Protein AF-A0A8H5KJB1-F1 (afdb_monomer)

Mean predicted aligned error: 10.98 Å

Sequence (67 aa):
MLARPNRRPLAAYDFILKEFTMEVVIIGSGIIGIKSALALVEAGYSVTIVARDLPGDDSSQQWASPW

Secondary structure (DSSP, 8-state):
-PPPP----THHHHHHT---PPEEEEE--SHHHHHHHHHHHHTT-EEEEE-SS-TT-TT--TTS---

pLDDT: mean 81.59, std 14.68, range [44.78, 97.81]

Nearest PDB structures (foldseek):
  6pr0-assembly1_A  TM=7.367E-01  e=2.518E-01  Salmonella enterica subsp. enterica serovar Typhimurium
  6p7d-assembly1_A  TM=7.399E-01  e=2.883E-01  Salmonella enterica subsp. enterica serovar Typhimurium
  6pr2-assembly1_B  TM=7.348E-01  e=3.778E-01  Salmonella enterica subsp. enterica serovar Typhimurium
  1vjo-assembly1_A-2  TM=8.994E-01  e=1.562E+00  Nostoc sp. PCC 7120 = FACHB-418
  2dld-assembly1_B  TM=7.264E-01  e=1.275E+00  Lactobacillus helveticus

Radius of gyration: 20.89 Å; Cα contacts (8 Å, |Δi|>4): 60; chains: 1; bounding box: 59×27×48 Å

Solvent-accessible surface area (backbone atoms only — not comparable to full-atom values): 4318 Å² total; per-residue (Å²): 133,81,82,78,78,82,82,67,68,65,67,63,52,57,64,73,65,58,74,84,59,55,77,44,80,41,82,38,47,34,75,66,42,48,53,52,47,50,55,39,46,76,71,59,33,45,73,46,79,47,54,97,38,46,87,86,43,92,88,46,68,78,32,50,70,98,115

Foldseek 3Di:
DDDDPDDDPVVVVVVVPPDPAAEEEFEAAAPVSVVVVVVSVVVRHHYDYDYPDHVVPPVDPVSYDPD

Structure (mmCIF, N/CA/C/O backbone):
data_AF-A0A8H5KJB1-F1
#
_entry.id   AF-A0A8H5KJB1-F1
#
loop_
_atom_site.group_PDB
_atom_site.id
_atom_site.type_symbol
_atom_site.label_atom_id
_atom_site.label_alt_id
_atom_site.label_comp_id
_atom_site.label_asym_id
_atom_site.label_entity_id
_atom_site.label_seq_id
_atom_site.pdbx_PDB_ins_code
_atom_site.Cartn_x
_atom_site.Cartn_y
_atom_site.Cartn_z
_atom_site.occupancy
_atom_site.B_iso_or_equiv
_atom_site.auth_seq_id
_atom_site.auth_comp_id
_atom_site.auth_asym_id
_atom_site.auth_atom_id
_atom_site.pdbx_PDB_model_num
ATOM 1 N N . MET A 1 1 ? -37.421 -20.521 35.499 1.00 44.78 1 MET A N 1
ATOM 2 C CA . MET A 1 1 ? -36.911 -20.872 34.155 1.00 44.78 1 MET A CA 1
ATOM 3 C C . MET A 1 1 ? -36.776 -19.567 33.383 1.00 44.78 1 MET A C 1
ATOM 5 O O . MET A 1 1 ? -37.776 -18.896 33.182 1.00 44.78 1 MET A O 1
ATOM 9 N N . LEU A 1 2 ? -35.539 -19.124 33.159 1.00 49.91 2 LEU A N 1
ATOM 10 C CA . LEU A 1 2 ? -35.172 -17.737 32.837 1.00 49.91 2 LEU A CA 1
ATOM 11 C C . LEU A 1 2 ? -35.796 -17.249 31.519 1.00 49.91 2 LEU A C 1
ATOM 13 O O . LEU A 1 2 ? -35.778 -17.967 30.518 1.00 49.91 2 LEU A O 1
ATOM 17 N N . ALA A 1 3 ? -36.330 -16.023 31.528 1.00 53.59 3 ALA A N 1
ATOM 18 C CA . ALA A 1 3 ? -36.807 -15.337 30.333 1.00 53.59 3 ALA A CA 1
ATOM 19 C C . ALA A 1 3 ? -35.678 -15.275 29.293 1.00 53.59 3 ALA A C 1
ATOM 21 O O . ALA A 1 3 ? -34.573 -14.818 29.589 1.00 53.59 3 ALA A O 1
ATOM 22 N N . ARG A 1 4 ? -35.942 -15.770 28.079 1.00 56.97 4 ARG A N 1
A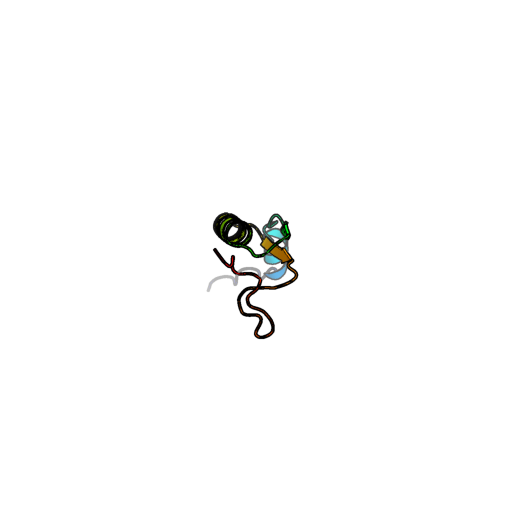TOM 23 C CA . ARG A 1 4 ? -34.985 -15.7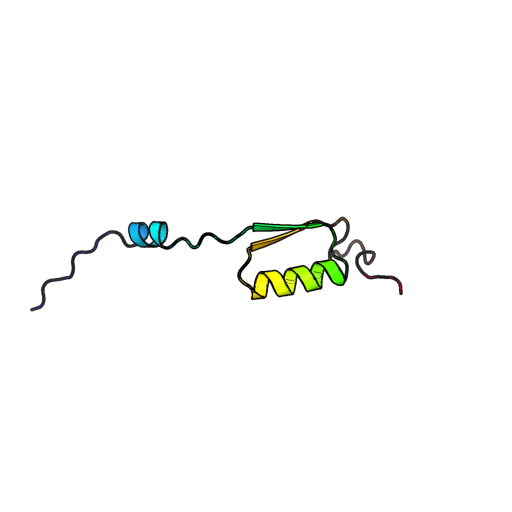03 26.970 1.00 56.97 4 ARG A CA 1
ATOM 24 C C . ARG A 1 4 ? -34.721 -14.224 26.651 1.00 56.97 4 ARG A C 1
ATOM 26 O O . ARG A 1 4 ? -35.691 -13.509 26.396 1.00 56.97 4 ARG A O 1
ATOM 33 N N . PRO A 1 5 ? -33.464 -13.748 26.659 1.00 59.94 5 PRO A N 1
ATOM 34 C CA . PRO A 1 5 ? -33.182 -12.358 26.342 1.00 59.94 5 PRO A CA 1
ATOM 35 C C . PRO A 1 5 ? -33.610 -12.051 24.903 1.00 59.94 5 PRO A C 1
ATOM 37 O O . PRO A 1 5 ? -33.420 -12.847 23.982 1.00 59.94 5 PRO A O 1
ATOM 40 N N . ASN A 1 6 ? -34.240 -10.890 24.757 1.00 59.88 6 ASN A N 1
ATOM 41 C CA . ASN A 1 6 ? -34.781 -10.330 23.527 1.00 59.88 6 ASN A CA 1
ATOM 42 C C . ASN A 1 6 ? -33.702 -10.307 22.422 1.00 59.88 6 ASN A C 1
ATOM 44 O O . ASN A 1 6 ? -32.756 -9.522 22.504 1.00 59.88 6 ASN A O 1
ATOM 48 N N . ARG A 1 7 ? -33.814 -11.175 21.403 1.00 63.12 7 ARG A N 1
ATOM 49 C CA . ARG A 1 7 ? -32.912 -11.193 20.237 1.00 63.12 7 ARG A CA 1
ATOM 50 C C . ARG A 1 7 ? -33.217 -9.991 19.340 1.00 63.12 7 ARG A C 1
ATOM 52 O O . ARG A 1 7 ? -33.905 -10.123 18.331 1.00 63.12 7 ARG A O 1
ATOM 59 N N . ARG A 1 8 ? -32.699 -8.813 19.686 1.00 68.25 8 ARG A N 1
ATOM 60 C CA . ARG A 1 8 ? -32.511 -7.756 18.681 1.00 68.25 8 ARG A CA 1
ATOM 61 C C . ARG A 1 8 ? -31.559 -8.293 17.595 1.00 68.25 8 ARG A C 1
ATOM 63 O O . ARG A 1 8 ? -30.672 -9.081 17.932 1.00 68.25 8 ARG A O 1
ATOM 70 N N . PRO A 1 9 ? -31.726 -7.923 16.314 1.00 69.12 9 PRO A N 1
ATOM 71 C CA . PRO A 1 9 ? -30.838 -8.396 15.258 1.00 69.12 9 PRO A CA 1
ATOM 72 C C . PRO A 1 9 ? -29.412 -7.902 15.529 1.00 69.12 9 PRO A C 1
ATOM 74 O O . PRO A 1 9 ? -29.170 -6.699 15.567 1.00 69.12 9 PRO A O 1
ATOM 77 N N . LEU A 1 10 ? -28.480 -8.842 15.728 1.00 63.78 10 LEU A N 1
ATOM 78 C CA . LEU A 1 10 ? -27.056 -8.576 15.990 1.00 63.78 10 LEU A CA 1
ATOM 79 C C . LEU A 1 10 ? -26.438 -7.659 14.916 1.00 63.78 10 LEU A C 1
ATOM 81 O O . LEU A 1 10 ? -25.671 -6.762 15.243 1.00 63.78 10 LEU A O 1
ATOM 85 N N . ALA A 1 11 ? -26.921 -7.774 13.676 1.00 65.88 11 ALA A N 1
ATOM 86 C CA . ALA A 1 11 ? -26.526 -6.952 12.535 1.00 65.88 11 ALA A CA 1
ATOM 87 C C . ALA A 1 11 ? -26.680 -5.430 12.743 1.00 65.88 11 ALA A C 1
ATOM 89 O O . ALA A 1 11 ? -25.946 -4.649 12.143 1.00 65.88 11 ALA A O 1
ATOM 90 N N . ALA A 1 12 ? -27.621 -4.982 13.583 1.00 66.06 12 ALA A N 1
ATOM 91 C CA . ALA A 1 12 ? -27.778 -3.555 13.873 1.00 66.06 12 ALA A CA 1
ATOM 92 C C . ALA A 1 12 ? -26.622 -3.008 14.731 1.00 66.06 12 ALA A C 1
ATOM 94 O O . ALA A 1 12 ? -26.253 -1.845 14.588 1.00 66.06 12 ALA A O 1
ATOM 95 N N . TYR A 1 13 ? -26.038 -3.843 15.600 1.00 63.53 13 TYR A N 1
ATOM 96 C CA . TYR A 1 13 ? -24.859 -3.482 16.389 1.00 63.53 13 TYR A CA 1
ATOM 97 C C . TYR A 1 13 ? -23.590 -3.533 15.540 1.00 63.53 13 TYR A C 1
ATOM 99 O O . TYR A 1 13 ? -22.773 -2.625 15.648 1.00 63.53 13 TYR A O 1
ATOM 107 N N . ASP A 1 14 ? -23.474 -4.512 14.638 1.00 66.88 14 ASP A N 1
ATOM 108 C CA . ASP A 1 14 ? -22.351 -4.607 13.692 1.00 66.88 14 ASP A CA 1
ATOM 109 C C . ASP A 1 14 ? -22.236 -3.352 12.809 1.00 66.88 14 ASP A C 1
ATOM 111 O O . ASP A 1 14 ? -21.138 -2.893 12.506 1.00 66.88 14 ASP A O 1
ATOM 115 N N . PHE A 1 15 ? -23.371 -2.754 12.431 1.00 65.88 15 PHE A N 1
ATOM 116 C CA . PHE A 1 15 ? -23.399 -1.506 11.666 1.00 65.88 15 PHE A CA 1
ATOM 117 C C . PHE A 1 15 ? -22.917 -0.293 12.477 1.00 65.88 15 PHE A C 1
ATOM 119 O O . PHE A 1 15 ? -22.205 0.556 11.948 1.00 65.88 15 PHE A O 1
ATOM 126 N N . ILE A 1 16 ? -23.297 -0.206 13.756 1.00 65.56 16 ILE A N 1
ATOM 127 C CA . ILE A 1 16 ? -22.945 0.916 14.644 1.00 65.56 16 ILE A CA 1
ATOM 128 C C . ILE A 1 16 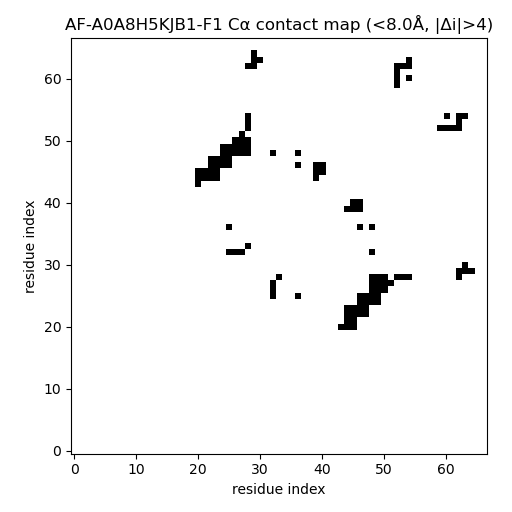? -21.490 0.811 15.129 1.00 65.56 16 ILE A C 1
ATOM 130 O O . ILE A 1 16 ? -20.856 1.832 15.375 1.00 65.56 16 ILE A O 1
ATOM 134 N N . LEU A 1 17 ? -20.950 -0.407 15.233 1.00 67.88 17 LEU A N 1
ATOM 135 C CA . LEU A 1 17 ? -19.564 -0.683 15.630 1.00 67.88 17 LEU A CA 1
ATOM 136 C C . LEU A 1 17 ? -18.584 -0.711 14.451 1.00 67.88 17 LEU A C 1
ATOM 138 O O . LEU A 1 17 ? -17.437 -1.120 14.629 1.00 67.88 17 LEU A O 1
ATOM 142 N N . LYS A 1 18 ? -19.008 -0.317 13.243 1.00 63.94 18 LYS A N 1
ATOM 143 C CA . LYS A 1 18 ? -18.098 -0.253 12.102 1.00 63.94 18 LYS A CA 1
ATOM 144 C C . LYS A 1 18 ? -17.077 0.860 12.345 1.00 63.94 18 LYS A C 1
ATOM 146 O O . LYS A 1 18 ? -17.357 2.030 12.100 1.00 63.94 18 LYS A O 1
ATOM 151 N N . GLU A 1 19 ? -15.912 0.470 12.852 1.00 68.62 19 GLU A N 1
ATOM 152 C CA . GLU A 1 19 ? -14.755 1.342 13.024 1.00 68.62 19 GLU A CA 1
ATOM 153 C C . GLU A 1 19 ? -14.433 2.029 11.696 1.00 68.62 19 GLU A C 1
ATOM 155 O O . GLU A 1 19 ? -14.328 1.386 10.646 1.00 68.62 19 GLU A O 1
ATOM 160 N N . PHE A 1 20 ? -14.331 3.356 11.733 1.00 67.69 20 PHE A N 1
ATOM 161 C CA . PHE A 1 20 ? -14.008 4.144 10.553 1.00 67.69 20 PHE A CA 1
ATOM 162 C C . PHE A 1 20 ? -12.493 4.107 10.368 1.00 67.69 20 PHE A C 1
ATOM 164 O O . PHE A 1 20 ? -11.762 4.941 10.902 1.00 67.69 20 PHE A O 1
ATOM 171 N N . THR A 1 21 ? -12.010 3.097 9.648 1.00 74.50 21 THR A N 1
ATOM 172 C CA . THR A 1 21 ? -10.589 2.975 9.324 1.00 74.50 21 THR A CA 1
ATOM 173 C C . THR A 1 21 ? -10.204 4.084 8.356 1.00 74.50 21 THR A C 1
ATOM 175 O O . THR A 1 21 ? -10.782 4.212 7.278 1.00 74.50 21 THR A O 1
ATOM 178 N N . MET A 1 22 ? -9.230 4.904 8.739 1.00 87.12 22 MET A N 1
ATOM 179 C CA . MET A 1 22 ? -8.695 5.934 7.855 1.00 87.12 22 MET A CA 1
ATOM 180 C C . MET A 1 22 ? -7.932 5.265 6.704 1.00 87.12 22 MET A C 1
ATOM 182 O O . MET A 1 22 ? -7.053 4.432 6.937 1.00 87.12 22 MET A O 1
ATOM 186 N N . GLU A 1 23 ? -8.297 5.622 5.473 1.00 95.62 23 GLU A N 1
ATOM 187 C CA . GLU A 1 23 ? -7.722 5.077 4.240 1.00 95.62 23 GLU A CA 1
ATOM 188 C C . GLU A 1 23 ? -6.480 5.876 3.826 1.00 95.62 23 GLU A C 1
ATOM 190 O O . GLU A 1 23 ? -6.525 7.105 3.717 1.00 95.62 23 GLU A O 1
ATOM 195 N N . VAL A 1 24 ? -5.377 5.181 3.550 1.00 97.12 24 VAL A N 1
ATOM 196 C CA . VAL A 1 24 ? -4.121 5.779 3.086 1.00 97.12 24 VAL A CA 1
ATOM 197 C C . VAL A 1 24 ? -3.686 5.121 1.785 1.00 97.12 24 VAL A C 1
ATOM 199 O O . VAL A 1 24 ? -3.575 3.900 1.689 1.00 97.12 24 VAL A O 1
ATOM 202 N N . VAL A 1 25 ? -3.383 5.941 0.780 1.00 97.81 25 VAL A N 1
ATOM 203 C CA . VAL A 1 25 ? -2.803 5.476 -0.483 1.00 97.81 25 VAL A CA 1
ATOM 204 C C . VAL A 1 25 ? -1.329 5.854 -0.532 1.00 97.81 25 VAL A C 1
ATOM 206 O O . VAL A 1 25 ? -0.975 7.023 -0.377 1.00 97.81 25 VAL A O 1
ATOM 209 N N . ILE A 1 26 ? -0.472 4.867 -0.778 1.00 97.38 26 ILE A N 1
ATOM 210 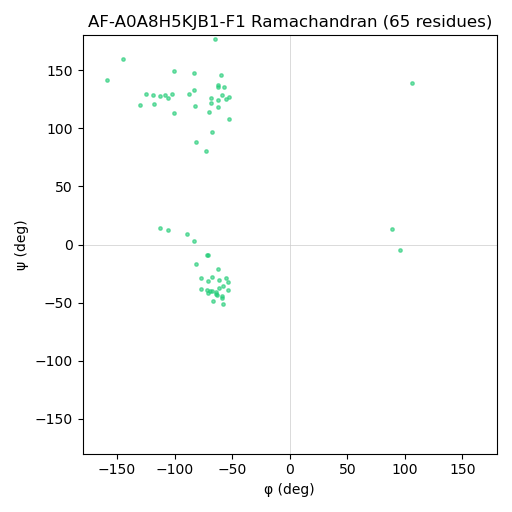C CA . ILE A 1 26 ? 0.968 5.046 -0.968 1.00 97.38 26 ILE A CA 1
ATOM 211 C C . ILE A 1 26 ? 1.297 4.822 -2.439 1.00 97.38 26 ILE A C 1
ATOM 213 O O . ILE A 1 26 ? 0.941 3.794 -3.014 1.00 97.38 26 ILE A O 1
ATOM 217 N N . ILE A 1 27 ? 2.005 5.776 -3.042 1.00 96.50 27 ILE A N 1
ATOM 218 C CA . ILE A 1 27 ? 2.482 5.673 -4.421 1.00 96.50 27 ILE A CA 1
ATOM 219 C C . ILE A 1 27 ? 3.961 5.274 -4.409 1.00 96.50 27 ILE A C 1
ATOM 221 O O . ILE A 1 27 ? 4.817 6.050 -3.986 1.00 96.50 27 ILE A O 1
ATOM 225 N N . GLY 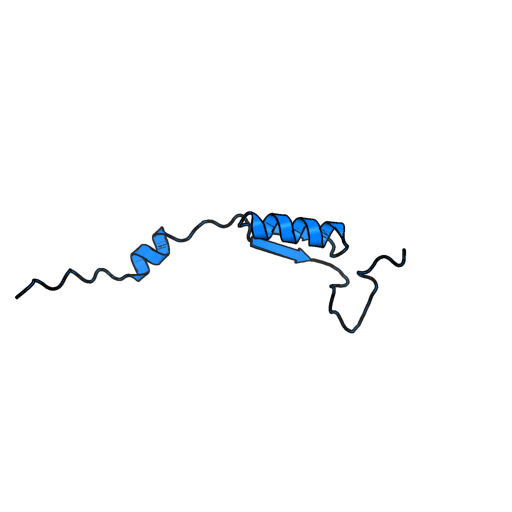A 1 28 ? 4.249 4.067 -4.892 1.00 93.19 28 GLY A N 1
ATOM 226 C CA . GLY A 1 28 ? 5.581 3.465 -4.932 1.00 93.19 28 GLY A CA 1
ATOM 227 C C . GLY A 1 28 ? 5.786 2.359 -3.892 1.00 93.19 28 GLY A C 1
ATOM 228 O O . GLY A 1 28 ? 5.384 2.469 -2.737 1.00 93.19 28 GLY A O 1
ATOM 229 N N . SER A 1 29 ? 6.460 1.291 -4.316 1.00 92.94 29 SER A N 1
ATOM 230 C CA . SER A 1 29 ? 6.689 0.044 -3.567 1.00 92.94 29 SER A CA 1
ATOM 231 C C . SER A 1 29 ? 8.158 -0.186 -3.190 1.00 92.94 29 SER A C 1
ATOM 233 O O . SER A 1 29 ? 8.542 -1.288 -2.806 1.00 92.94 29 SER A O 1
ATOM 235 N N . GLY A 1 30 ? 8.996 0.850 -3.293 1.00 90.56 30 GLY A N 1
ATOM 236 C CA . GLY A 1 30 ? 10.374 0.786 -2.810 1.00 90.56 30 GLY A CA 1
ATOM 237 C C . GLY A 1 30 ? 10.441 0.626 -1.286 1.00 90.56 30 GLY A C 1
ATOM 238 O O . GLY A 1 30 ? 9.424 0.683 -0.588 1.00 90.56 30 GLY A O 1
ATOM 239 N N . ILE A 1 31 ? 11.656 0.497 -0.742 1.00 90.81 31 ILE A N 1
ATOM 240 C CA . ILE A 1 31 ? 11.865 0.216 0.691 1.00 90.81 31 ILE A CA 1
ATOM 241 C C . ILE A 1 31 ? 11.151 1.210 1.616 1.00 90.81 31 ILE A C 1
ATOM 243 O O . ILE A 1 31 ? 10.569 0.808 2.619 1.00 90.81 31 ILE A O 1
ATOM 247 N N . ILE A 1 32 ? 11.138 2.496 1.254 1.00 92.62 32 ILE A N 1
ATOM 248 C CA . ILE A 1 32 ? 10.451 3.536 2.024 1.00 92.62 32 ILE A CA 1
ATOM 249 C C . ILE A 1 32 ? 8.935 3.317 1.975 1.00 92.62 32 ILE A C 1
ATOM 251 O O . ILE A 1 32 ? 8.303 3.287 3.024 1.00 92.62 32 ILE A O 1
ATOM 255 N N . GLY A 1 33 ? 8.363 3.102 0.785 1.00 94.12 33 GLY A N 1
ATOM 256 C CA . GLY A 1 33 ? 6.920 2.912 0.610 1.00 94.12 33 GLY A CA 1
ATOM 257 C C . GLY A 1 33 ? 6.386 1.726 1.413 1.00 94.12 33 GLY A C 1
ATOM 258 O O . GLY A 1 33 ? 5.392 1.856 2.123 1.00 94.12 33 GLY A O 1
ATOM 259 N N . ILE A 1 34 ? 7.099 0.598 1.394 1.00 94.44 34 ILE A N 1
ATOM 260 C CA . ILE A 1 34 ? 6.702 -0.597 2.155 1.00 94.44 34 ILE A CA 1
ATOM 261 C C . ILE A 1 34 ? 6.908 -0.419 3.656 1.00 94.44 34 ILE A C 1
ATOM 263 O O . ILE A 1 34 ? 6.057 -0.837 4.440 1.00 94.44 34 ILE A O 1
ATOM 267 N N . LYS A 1 35 ? 7.997 0.230 4.085 1.00 95.69 35 LYS A N 1
ATOM 268 C CA . LYS A 1 35 ? 8.199 0.530 5.510 1.00 95.69 35 LYS A CA 1
ATOM 269 C C . LYS A 1 35 ? 7.131 1.477 6.052 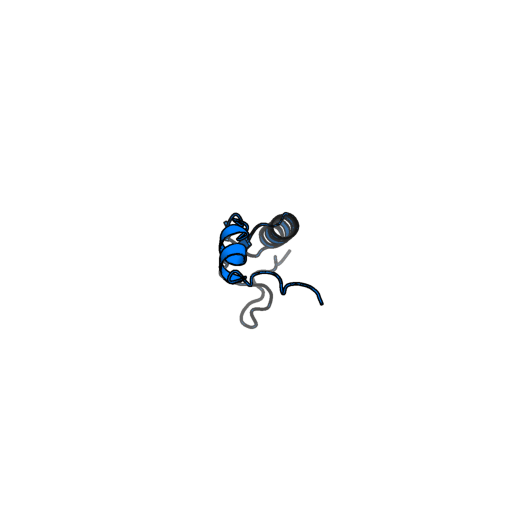1.00 95.69 35 LYS A C 1
ATOM 271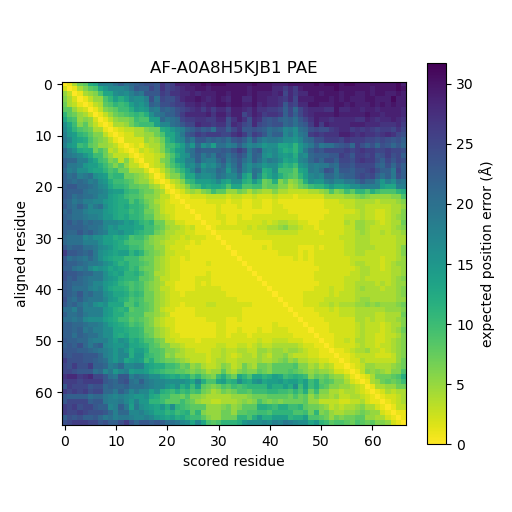 O O . LYS A 1 35 ? 6.636 1.246 7.152 1.00 95.69 35 LYS A O 1
ATOM 276 N N . SER A 1 36 ? 6.742 2.489 5.282 1.00 96.81 36 SER A N 1
ATOM 277 C CA . SER A 1 36 ? 5.626 3.371 5.629 1.00 96.81 36 SER A CA 1
ATOM 278 C C . SER A 1 36 ? 4.301 2.611 5.684 1.00 96.81 36 SER A C 1
ATOM 280 O O . SER A 1 36 ? 3.551 2.794 6.639 1.00 96.81 36 SER A O 1
ATOM 282 N N . ALA A 1 37 ? 4.034 1.727 4.715 1.00 96.88 37 ALA A N 1
ATOM 283 C CA . ALA A 1 37 ? 2.827 0.900 4.704 1.00 96.88 37 ALA A CA 1
ATOM 284 C C . ALA A 1 37 ? 2.725 0.024 5.955 1.00 96.88 37 ALA A C 1
ATOM 286 O O . ALA A 1 37 ? 1.678 -0.007 6.594 1.00 96.88 37 ALA A O 1
ATOM 287 N N . LEU A 1 38 ? 3.827 -0.631 6.334 1.00 96.56 38 LEU A N 1
ATOM 288 C CA . LEU A 1 38 ? 3.889 -1.463 7.533 1.00 96.56 38 LEU A CA 1
ATOM 289 C C . LEU A 1 38 ? 3.544 -0.657 8.790 1.00 96.56 38 LEU A C 1
ATOM 291 O O . LEU A 1 38 ? 2.648 -1.049 9.529 1.00 96.56 38 LEU A O 1
ATOM 295 N N . ALA A 1 39 ? 4.194 0.493 8.989 1.00 97.69 39 ALA A N 1
ATOM 296 C CA . ALA A 1 39 ? 3.949 1.338 10.158 1.00 97.69 39 ALA A CA 1
ATOM 297 C C . ALA A 1 39 ? 2.494 1.842 10.231 1.00 97.69 39 ALA A C 1
ATOM 299 O O . ALA A 1 39 ? 1.916 1.932 11.312 1.00 97.69 39 ALA A O 1
ATOM 300 N N . LEU A 1 40 ? 1.886 2.163 9.085 1.00 96.56 40 LEU A N 1
ATOM 301 C CA . LEU A 1 40 ? 0.494 2.610 9.011 1.00 96.56 40 LEU A CA 1
ATOM 302 C C . LEU A 1 40 ? -0.493 1.470 9.294 1.00 96.56 40 LEU A C 1
ATOM 304 O O . LEU A 1 40 ? -1.445 1.664 10.044 1.00 96.56 40 LEU A O 1
ATOM 308 N N . VAL A 1 41 ? -0.252 0.273 8.760 1.00 95.81 41 VAL A N 1
ATOM 309 C CA . VAL A 1 41 ? -1.083 -0.903 9.063 1.00 95.81 41 VAL A CA 1
ATOM 310 C C . VAL A 1 41 ? -0.986 -1.271 10.545 1.00 95.81 41 VAL A C 1
ATOM 312 O O . VAL A 1 41 ? -2.010 -1.517 11.179 1.00 95.81 41 VAL A O 1
ATOM 315 N N . GLU A 1 42 ? 0.214 -1.241 11.132 1.00 96.31 42 GLU A N 1
ATOM 316 C CA . GLU A 1 42 ? 0.419 -1.463 12.573 1.00 96.31 42 GLU A CA 1
ATOM 317 C C . GLU A 1 42 ? -0.300 -0.416 13.438 1.00 96.31 42 GLU A C 1
ATOM 319 O O . GLU A 1 42 ? -0.758 -0.725 14.537 1.00 96.31 42 GLU A O 1
ATOM 324 N N . ALA A 1 43 ? -0.453 0.807 12.927 1.00 94.25 43 ALA A N 1
ATOM 325 C CA . ALA A 1 43 ? -1.217 1.874 13.566 1.00 94.25 43 ALA A CA 1
ATOM 326 C C . ALA A 1 43 ? -2.739 1.802 13.304 1.00 94.25 43 ALA A C 1
ATOM 328 O O . ALA A 1 43 ? -3.471 2.679 13.762 1.00 94.25 43 ALA A O 1
ATOM 329 N N . GLY A 1 44 ? -3.227 0.775 12.597 1.00 92.44 44 GLY A N 1
ATOM 330 C CA . GLY A 1 44 ? -4.657 0.524 12.375 1.00 92.44 44 GLY A CA 1
ATOM 331 C C . GLY A 1 44 ? -5.261 1.206 11.144 1.00 92.44 44 GLY A C 1
ATOM 332 O O . GLY A 1 44 ? -6.484 1.263 11.018 1.00 92.44 44 GLY A O 1
ATOM 333 N N . TYR A 1 45 ? -4.435 1.726 10.235 1.00 95.00 45 TYR A N 1
ATOM 334 C CA . TYR A 1 45 ? -4.905 2.322 8.985 1.00 95.00 45 TYR A CA 1
ATOM 335 C C . TYR 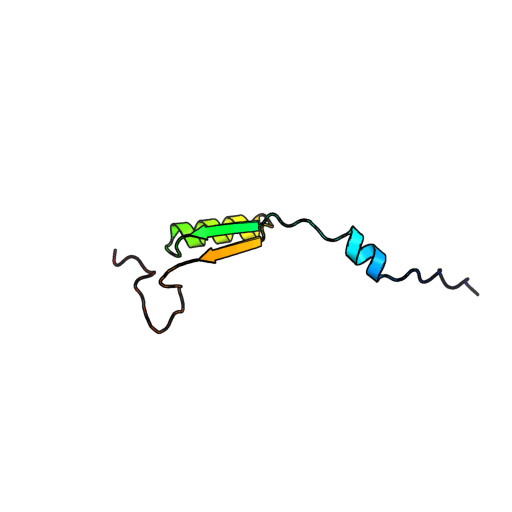A 1 45 ? -5.157 1.251 7.918 1.00 95.00 45 TYR A C 1
ATOM 337 O O . TYR A 1 45 ? -4.436 0.254 7.831 1.00 95.00 45 TYR A O 1
ATOM 345 N N . SER A 1 46 ? -6.148 1.497 7.060 1.00 95.25 46 SER A N 1
ATOM 346 C CA . SER A 1 46 ? -6.326 0.734 5.823 1.00 95.25 46 SER A CA 1
ATOM 347 C C . SER A 1 46 ? -5.397 1.323 4.764 1.00 95.25 46 SER A C 1
ATOM 349 O O . SER A 1 46 ? -5.479 2.513 4.461 1.00 95.25 46 SER A O 1
ATOM 351 N N . VAL A 1 47 ? -4.461 0.524 4.247 1.00 96.69 47 VAL A N 1
ATOM 352 C CA . VAL A 1 47 ? -3.414 1.007 3.335 1.00 96.69 47 VAL A CA 1
ATOM 353 C C . VAL A 1 47 ? -3.510 0.313 1.986 1.00 96.69 47 VAL A C 1
ATOM 355 O O . VAL A 1 47 ? -3.486 -0.913 1.904 1.00 96.69 47 VAL A O 1
ATOM 358 N N . THR A 1 48 ? -3.530 1.107 0.918 1.00 96.94 48 THR A N 1
ATOM 359 C CA . THR A 1 48 ? -3.392 0.634 -0.464 1.00 96.94 48 THR A CA 1
ATOM 360 C C . THR A 1 48 ? -2.071 1.126 -1.046 1.00 96.94 48 THR A C 1
ATOM 362 O O . THR A 1 48 ? -1.786 2.323 -1.025 1.00 96.94 48 THR A O 1
ATOM 365 N N . ILE A 1 49 ? -1.267 0.218 -1.600 1.00 96.38 49 ILE A N 1
ATOM 366 C CA . ILE A 1 49 ? -0.030 0.563 -2.313 1.00 96.38 49 ILE A CA 1
ATOM 367 C C . ILE A 1 49 ? -0.293 0.482 -3.814 1.00 96.38 49 ILE A C 1
ATOM 369 O O . ILE A 1 49 ? -0.785 -0.530 -4.308 1.00 96.38 49 ILE A O 1
ATOM 373 N N . VAL A 1 50 ? 0.077 1.532 -4.541 1.00 95.75 50 VAL A N 1
ATOM 374 C CA . VAL A 1 50 ? 0.053 1.563 -6.004 1.00 95.75 50 VAL A CA 1
ATOM 375 C C . VAL A 1 50 ? 1.475 1.758 -6.501 1.00 95.75 50 VAL A C 1
ATOM 377 O O . VAL A 1 50 ? 2.126 2.754 -6.187 1.00 95.75 50 VAL A O 1
ATOM 380 N N . ALA A 1 51 ? 1.969 0.817 -7.294 1.00 93.31 51 ALA A N 1
ATOM 381 C CA . ALA A 1 51 ? 3.289 0.894 -7.898 1.00 93.31 51 ALA A CA 1
ATOM 382 C C . ALA A 1 51 ? 3.273 0.265 -9.289 1.00 93.31 51 ALA A C 1
ATOM 384 O O . ALA A 1 51 ? 2.384 -0.517 -9.611 1.00 93.31 51 ALA A O 1
ATOM 385 N N . ARG A 1 52 ? 4.266 0.622 -10.111 1.00 90.56 52 ARG A N 1
ATOM 386 C CA . ARG A 1 52 ? 4.468 -0.009 -11.421 1.00 90.56 52 ARG A CA 1
ATOM 387 C C . ARG A 1 52 ? 4.905 -1.468 -11.285 1.00 90.56 52 ARG A C 1
ATOM 389 O O . ARG A 1 52 ? 4.468 -2.294 -12.067 1.00 90.56 52 ARG A O 1
ATOM 396 N N . ASP A 1 53 ? 5.770 -1.728 -10.310 1.00 89.25 53 ASP A N 1
ATOM 397 C CA . ASP A 1 53 ? 6.384 -3.019 -10.028 1.00 89.25 53 ASP A CA 1
ATOM 398 C C . ASP A 1 53 ? 6.184 -3.291 -8.529 1.00 89.25 53 ASP A C 1
ATOM 400 O O . ASP A 1 53 ? 6.606 -2.469 -7.709 1.00 89.25 53 ASP A O 1
ATOM 404 N N . LEU A 1 54 ? 5.516 -4.372 -8.134 1.00 90.38 54 LEU A N 1
ATOM 405 C CA . LEU A 1 54 ? 5.351 -4.761 -6.728 1.00 90.38 54 LEU A CA 1
ATOM 406 C C . LEU A 1 54 ? 6.342 -5.873 -6.352 1.00 90.38 54 LEU A C 1
ATOM 408 O O . LEU A 1 54 ? 6.693 -6.705 -7.188 1.00 90.38 54 LEU A O 1
ATOM 412 N N . PRO A 1 55 ? 6.793 -5.944 -5.086 1.00 86.38 55 PRO A N 1
ATOM 413 C CA . PRO A 1 55 ? 7.506 -7.122 -4.625 1.00 86.38 55 PRO A CA 1
ATOM 414 C C . PRO A 1 55 ? 6.636 -8.365 -4.774 1.00 86.38 55 PRO A C 1
ATOM 416 O O . PRO A 1 55 ? 5.507 -8.400 -4.288 1.00 86.38 55 PRO A O 1
ATOM 419 N N . GLY A 1 56 ? 7.194 -9.388 -5.416 1.00 84.06 56 GLY A N 1
ATOM 420 C CA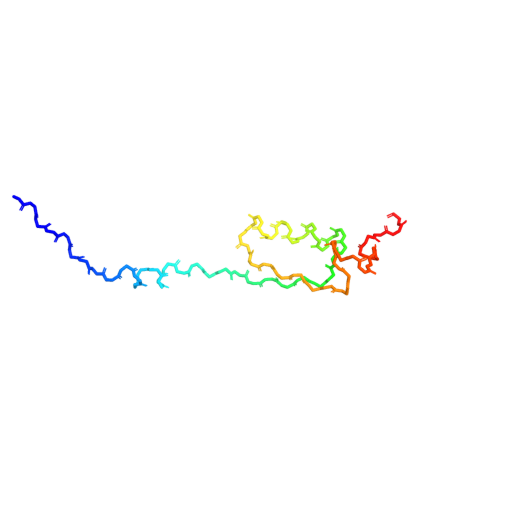 . GLY A 1 56 ? 6.474 -10.613 -5.759 1.00 84.06 56 GLY A CA 1
ATOM 421 C C . GLY A 1 56 ? 5.903 -10.629 -7.177 1.00 84.06 56 GLY A C 1
ATOM 422 O O . GLY A 1 56 ? 5.406 -11.673 -7.586 1.00 84.06 56 GLY A O 1
ATOM 423 N N . ASP A 1 57 ? 6.013 -9.540 -7.944 1.00 85.75 57 ASP A N 1
ATOM 424 C CA . ASP A 1 57 ? 5.716 -9.585 -9.376 1.00 85.75 57 ASP A CA 1
ATOM 425 C C . ASP A 1 57 ? 6.794 -10.398 -10.109 1.00 85.75 57 ASP A C 1
ATOM 427 O O . ASP A 1 57 ? 7.952 -9.987 -10.214 1.00 85.75 57 ASP A O 1
ATOM 431 N N . ASP A 1 58 ? 6.406 -11.545 -10.671 1.00 77.88 58 ASP A N 1
ATOM 432 C CA . ASP A 1 58 ? 7.314 -12.434 -11.415 1.00 77.88 58 ASP A CA 1
ATOM 433 C C . ASP A 1 58 ? 7.911 -11.766 -12.670 1.00 77.88 58 ASP A C 1
ATOM 435 O O . ASP A 1 58 ? 8.951 -12.181 -13.185 1.00 77.88 58 ASP A O 1
ATOM 439 N N . SER A 1 59 ? 7.258 -10.717 -13.176 1.00 77.88 59 SER A N 1
ATOM 440 C CA . SER A 1 59 ? 7.658 -10.000 -14.387 1.00 77.88 59 SER A CA 1
ATOM 441 C C . SER A 1 59 ? 8.765 -8.966 -14.176 1.00 77.88 59 SER A C 1
ATOM 443 O O . SER A 1 59 ? 9.362 -8.528 -15.164 1.00 77.88 59 SER A O 1
ATOM 445 N N . SER A 1 60 ? 9.045 -8.535 -12.939 1.00 77.62 60 SER A N 1
ATOM 446 C CA . SER A 1 60 ? 10.059 -7.504 -12.703 1.00 77.62 60 SER A CA 1
ATOM 447 C C . SER A 1 60 ? 10.615 -7.481 -11.276 1.00 77.62 60 SER A C 1
ATOM 449 O O . SER A 1 60 ? 9.920 -7.617 -10.278 1.00 77.62 60 SER A O 1
ATOM 451 N N . GLN A 1 61 ? 11.923 -7.230 -11.175 1.00 81.62 61 GLN A N 1
ATOM 452 C CA . GLN A 1 61 ? 12.614 -6.978 -9.902 1.00 81.62 61 GLN A CA 1
ATOM 453 C C . GLN A 1 61 ? 12.978 -5.496 -9.727 1.00 81.62 61 GLN A C 1
ATOM 455 O O . GLN A 1 61 ? 13.741 -5.142 -8.837 1.00 81.62 61 GLN A O 1
ATOM 460 N N . GLN A 1 62 ? 12.432 -4.607 -10.567 1.00 82.88 62 GLN A N 1
ATOM 461 C CA . GLN A 1 62 ? 12.753 -3.171 -10.545 1.00 82.88 62 GLN A CA 1
ATOM 462 C C . GLN A 1 62 ? 12.173 -2.425 -9.334 1.00 82.88 62 GLN A C 1
ATOM 464 O O . GLN A 1 62 ? 12.505 -1.263 -9.111 1.00 82.88 62 GLN A O 1
ATOM 469 N N . TRP A 1 63 ? 11.317 -3.082 -8.546 1.00 81.19 63 TRP A N 1
ATOM 470 C CA . TRP A 1 63 ? 10.876 -2.592 -7.240 1.00 81.19 63 TRP A CA 1
ATOM 471 C C . TRP A 1 63 ? 12.025 -2.573 -6.218 1.00 81.19 63 TRP A C 1
ATOM 473 O O . TRP A 1 63 ? 12.020 -1.756 -5.293 1.00 81.19 63 TRP A O 1
ATOM 483 N N . ALA A 1 64 ? 13.018 -3.454 -6.385 1.00 78.50 64 ALA A N 1
ATOM 484 C CA . ALA A 1 64 ? 14.226 -3.468 -5.582 1.00 78.50 64 ALA A CA 1
ATOM 485 C C . ALA A 1 64 ? 15.225 -2.454 -6.152 1.00 78.50 64 ALA A C 1
ATOM 487 O O . ALA A 1 64 ? 15.474 -2.403 -7.357 1.00 78.50 64 ALA A O 1
ATOM 488 N N . SER A 1 65 ? 15.811 -1.641 -5.272 1.00 70.06 65 SER A N 1
ATOM 489 C CA . SER A 1 65 ? 16.951 -0.805 -5.647 1.00 70.06 65 SER A CA 1
ATOM 490 C C . SER A 1 65 ? 18.076 -1.702 -6.183 1.00 70.06 65 SER A C 1
ATOM 492 O O . SER A 1 65 ? 18.365 -2.724 -5.560 1.00 70.06 65 SER A O 1
ATOM 494 N N . PRO A 1 66 ? 18.733 -1.345 -7.301 1.00 72.62 66 PRO A N 1
ATOM 495 C CA . PRO A 1 66 ? 19.927 -2.052 -7.765 1.00 72.62 66 PRO A CA 1
ATOM 496 C C . PRO A 1 66 ? 21.155 -1.793 -6.874 1.00 72.62 66 PRO A C 1
ATOM 498 O O . PRO A 1 66 ? 22.190 -2.427 -7.071 1.00 72.62 66 PRO A O 1
ATOM 501 N N . TRP A 1 67 ? 21.042 -0.848 -5.936 1.00 65.69 67 TRP A N 1
ATOM 502 C CA . TRP A 1 67 ? 22.043 -0.491 -4.932 1.00 65.69 67 TRP A CA 1
ATOM 503 C C . TRP A 1 67 ? 21.633 -0.988 -3.554 1.00 65.69 67 TRP A C 1
ATOM 505 O O . TRP A 1 67 ? 20.445 -0.756 -3.208 1.00 65.69 67 TRP A O 1
#

Organism: NCBI:txid56676

InterPro domains:
  IPR006076 FAD dependent oxidoreductase [PF01266] (23-60)